Protein AF-A0A520Q549-F1 (afdb_monomer_lite)

Sequence (183 aa):
MLKFETSLNFDDRKSQHDPHLMFKHRFYRKDLGIISTERMAVYGGVDFDDNLDPFLGLVYTKIDGRWGTNLGISWETGEVANDGPPILAGHAGADLWKLQSSVLYRLFPEDYSTTSNHAWYATVETSLPYEENGDWEWTLGPGILYEGRRHAFEANLRIPVQQDINHRAETEWALAIGWRTLF

Radius of gyration: 17.47 Å; chains: 1; bounding box: 43×27×49 Å

pLDDT: mean 82.97, std 18.38, range [20.8, 97.62]

Structure (mmCIF, N/CA/C/O backbone):
data_AF-A0A520Q549-F1
#
_entry.id   AF-A0A520Q549-F1
#
loop_
_atom_site.group_PDB
_atom_s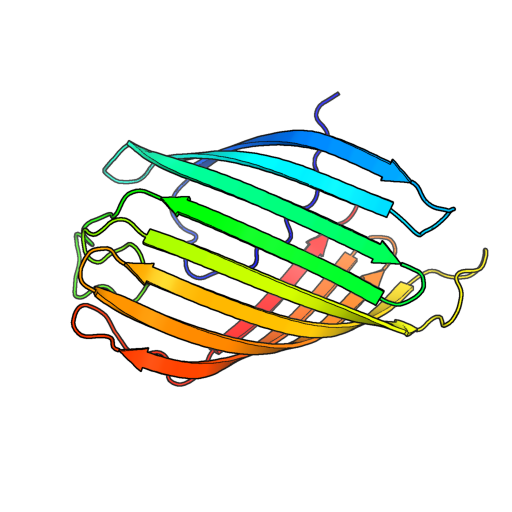ite.id
_atom_site.type_symbol
_atom_site.label_atom_id
_atom_site.label_alt_id
_atom_site.label_comp_id
_atom_site.label_asym_id
_atom_site.label_entity_id
_atom_site.label_seq_id
_atom_site.pdbx_PDB_ins_code
_atom_site.Cartn_x
_atom_site.Cartn_y
_atom_site.Cartn_z
_atom_site.occupancy
_atom_site.B_iso_or_equiv
_atom_site.auth_seq_id
_atom_site.auth_comp_id
_atom_site.auth_asym_id
_atom_site.auth_atom_id
_atom_site.pdbx_PDB_model_num
ATOM 1 N N . MET A 1 1 ? 12.733 0.953 21.754 1.00 22.70 1 MET A N 1
ATOM 2 C CA . MET A 1 1 ? 11.568 0.060 21.581 1.00 22.70 1 MET A CA 1
ATOM 3 C C . MET A 1 1 ? 11.308 -0.041 20.088 1.00 22.70 1 MET A C 1
ATOM 5 O O . MET A 1 1 ? 10.756 0.894 19.520 1.00 22.70 1 MET A O 1
ATOM 9 N N . LEU A 1 2 ? 11.822 -1.096 19.444 1.00 20.80 2 LEU A N 1
ATOM 10 C CA . LEU A 1 2 ? 11.541 -1.384 18.037 1.00 20.80 2 LEU A CA 1
ATOM 11 C C . LEU A 1 2 ? 10.038 -1.641 17.935 1.00 20.80 2 LEU A C 1
ATOM 13 O O . LEU A 1 2 ? 9.529 -2.604 18.506 1.00 20.80 2 LEU A O 1
ATOM 17 N N . LYS A 1 3 ? 9.316 -0.724 17.301 1.00 21.09 3 LYS A N 1
ATOM 18 C CA . LYS A 1 3 ? 7.901 -0.910 17.024 1.00 21.09 3 LYS A CA 1
ATOM 19 C C . LYS A 1 3 ? 7.835 -1.638 15.692 1.00 21.09 3 LYS A C 1
ATOM 21 O O . LYS A 1 3 ? 8.067 -1.029 14.655 1.00 21.09 3 LYS A O 1
ATOM 26 N N . PHE A 1 4 ? 7.572 -2.938 15.738 1.00 24.05 4 PHE A N 1
ATOM 27 C CA . PHE A 1 4 ? 7.095 -3.649 14.564 1.00 24.05 4 PHE A CA 1
ATOM 28 C C . PHE A 1 4 ? 5.712 -3.086 14.260 1.00 24.05 4 PHE A C 1
ATOM 30 O O . PHE A 1 4 ? 4.741 -3.342 14.967 1.00 24.05 4 PHE A O 1
ATOM 37 N N . GLU A 1 5 ? 5.663 -2.192 13.288 1.00 24.75 5 GLU A N 1
ATOM 38 C CA . GLU A 1 5 ? 4.417 -1.695 12.746 1.00 24.75 5 GLU A CA 1
ATOM 39 C C . GLU A 1 5 ? 4.127 -2.524 11.513 1.00 24.75 5 GLU A C 1
ATOM 41 O O . GLU A 1 5 ? 4.910 -2.504 10.568 1.00 24.75 5 GLU A O 1
ATOM 46 N N . THR A 1 6 ? 3.028 -3.271 11.561 1.00 27.56 6 THR A N 1
ATOM 47 C CA . THR A 1 6 ? 2.468 -4.009 10.433 1.00 27.56 6 THR A CA 1
ATOM 48 C C . THR A 1 6 ? 2.445 -3.094 9.210 1.00 27.56 6 THR A C 1
ATOM 50 O O . THR A 1 6 ? 1.673 -2.132 9.145 1.00 27.56 6 THR A O 1
ATOM 53 N N . SER A 1 7 ? 3.341 -3.353 8.259 1.00 27.88 7 SER A N 1
ATOM 54 C CA . SER A 1 7 ? 3.220 -2.827 6.911 1.00 27.88 7 SER A CA 1
ATOM 55 C C . SER A 1 7 ? 1.994 -3.495 6.300 1.00 27.88 7 SER A C 1
ATOM 57 O O . SER A 1 7 ? 1.876 -4.719 6.250 1.00 27.88 7 SER A O 1
ATOM 59 N N . LEU A 1 8 ? 1.028 -2.685 5.881 1.00 33.00 8 LEU A N 1
ATOM 60 C CA . LEU A 1 8 ? 0.153 -3.119 4.810 1.00 33.00 8 LEU A CA 1
ATOM 61 C C . LEU A 1 8 ? 1.032 -3.061 3.551 1.00 33.00 8 LEU A C 1
ATOM 63 O O . LEU A 1 8 ? 1.329 -1.972 3.061 1.00 33.00 8 LEU A O 1
ATOM 67 N N . ASN A 1 9 ? 1.563 -4.213 3.137 1.00 34.09 9 ASN A N 1
ATOM 68 C CA . ASN A 1 9 ? 2.237 -4.370 1.850 1.00 34.09 9 ASN A CA 1
ATOM 69 C C . ASN A 1 9 ? 1.157 -4.293 0.771 1.00 34.09 9 ASN A C 1
ATOM 71 O O . ASN A 1 9 ? 0.375 -5.223 0.623 1.00 34.09 9 ASN A O 1
ATOM 75 N N . PHE A 1 10 ? 1.089 -3.173 0.053 1.00 38.31 10 PHE A N 1
ATOM 76 C CA . PHE A 1 10 ? 0.113 -2.968 -1.025 1.00 38.31 10 PHE A CA 1
ATOM 77 C C . PHE A 1 10 ? 0.693 -3.248 -2.422 1.00 38.31 10 PHE A C 1
ATOM 79 O O . PHE A 1 10 ? 0.068 -2.948 -3.442 1.00 38.31 10 PHE A O 1
ATOM 86 N N . ASP A 1 11 ? 1.871 -3.869 -2.495 1.00 39.72 11 ASP A N 1
ATOM 87 C CA . ASP A 1 11 ? 2.384 -4.448 -3.733 1.00 39.72 11 ASP A CA 1
ATOM 88 C C . ASP A 1 11 ? 3.168 -5.725 -3.428 1.00 39.72 11 ASP A C 1
ATOM 90 O O . ASP A 1 11 ? 4.297 -5.678 -2.955 1.00 39.72 11 ASP A O 1
ATOM 94 N N . ASP A 1 12 ? 2.547 -6.870 -3.701 1.00 40.44 12 ASP A N 1
ATOM 95 C CA . ASP A 1 12 ? 3.171 -8.201 -3.623 1.00 40.44 12 ASP A CA 1
ATOM 96 C C . ASP A 1 12 ? 3.846 -8.578 -4.959 1.00 40.44 12 ASP A C 1
ATOM 98 O O . ASP A 1 12 ? 4.011 -9.744 -5.302 1.00 40.44 12 ASP A O 1
ATOM 102 N N . ARG A 1 13 ? 4.168 -7.554 -5.762 1.00 41.59 13 ARG A N 1
ATOM 103 C CA . ARG A 1 13 ? 4.741 -7.663 -7.107 1.00 41.59 13 ARG A CA 1
ATOM 104 C C . ARG A 1 13 ? 6.225 -7.326 -7.168 1.00 41.59 13 ARG A C 1
ATOM 106 O O . ARG A 1 13 ? 6.774 -7.410 -8.252 1.00 41.59 13 ARG A O 1
ATOM 113 N N . LYS A 1 14 ? 6.887 -6.975 -6.062 1.00 44.97 14 LYS A N 1
ATOM 114 C CA . LYS A 1 14 ? 8.340 -7.167 -6.032 1.00 44.97 14 LYS A CA 1
ATOM 115 C C . LYS A 1 14 ? 8.596 -8.658 -5.915 1.00 44.97 14 LYS A C 1
ATOM 117 O O . LYS A 1 14 ? 7.855 -9.351 -5.216 1.00 44.97 14 LYS A O 1
ATOM 122 N N . SER A 1 15 ? 9.624 -9.128 -6.611 1.00 37.94 15 SER A N 1
ATOM 123 C CA . SER A 1 15 ? 10.308 -10.374 -6.293 1.00 37.94 15 SER A CA 1
ATOM 124 C C . SER A 1 15 ? 10.314 -10.554 -4.768 1.00 37.94 15 SER A C 1
ATOM 126 O O . SER A 1 15 ? 11.006 -9.845 -4.046 1.00 37.94 15 SER A O 1
ATOM 128 N N . GLN A 1 16 ? 9.497 -11.472 -4.237 1.00 47.19 16 GLN A N 1
ATOM 129 C CA . GLN A 1 16 ? 9.534 -11.843 -2.815 1.00 47.19 16 GLN A CA 1
ATOM 130 C C . GLN A 1 16 ? 10.868 -12.529 -2.446 1.00 47.19 16 GLN A C 1
ATOM 132 O O . GLN A 1 16 ? 10.986 -13.097 -1.359 1.00 47.19 16 GLN A O 1
ATOM 137 N N . HIS A 1 17 ? 11.855 -12.529 -3.345 1.00 49.03 17 HIS A N 1
ATOM 138 C CA . HIS A 1 17 ? 13.110 -13.233 -3.179 1.00 49.03 17 HIS A CA 1
ATOM 139 C C . HIS A 1 17 ? 14.222 -12.363 -2.594 1.00 49.03 17 HIS A C 1
ATOM 141 O O . HIS A 1 17 ? 15.086 -12.929 -1.919 1.00 49.03 17 HIS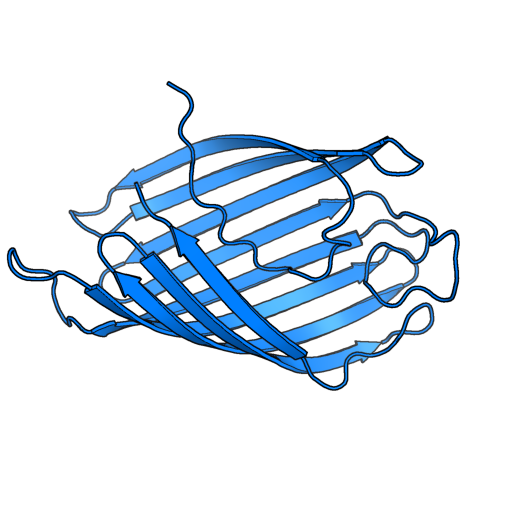 A O 1
ATOM 147 N N . ASP A 1 18 ? 14.155 -11.035 -2.723 1.00 66.12 18 ASP A N 1
ATOM 148 C CA . ASP A 1 18 ? 15.321 -10.206 -2.416 1.00 66.12 18 ASP A CA 1
ATOM 149 C C . ASP A 1 18 ? 15.219 -9.581 -1.017 1.00 66.12 18 ASP A C 1
ATOM 151 O O . ASP A 1 18 ? 14.224 -8.928 -0.663 1.00 66.12 18 ASP A O 1
ATOM 155 N N . PRO A 1 19 ? 16.207 -9.841 -0.138 1.00 74.06 19 PRO A N 1
ATOM 156 C CA . PRO A 1 19 ? 16.220 -9.253 1.185 1.00 74.06 19 PRO A CA 1
ATOM 157 C C . PRO A 1 19 ? 16.324 -7.734 1.068 1.00 74.06 19 PRO A C 1
ATOM 159 O O . PRO A 1 19 ? 17.041 -7.205 0.232 1.00 74.06 19 PRO A O 1
ATOM 162 N N . HIS A 1 20 ? 15.663 -7.016 1.969 1.00 77.88 20 HIS A N 1
ATOM 163 C CA . HIS A 1 20 ? 15.747 -5.562 2.015 1.00 77.88 20 HIS A CA 1
ATOM 164 C C . HIS A 1 20 ? 15.849 -5.053 3.445 1.00 77.88 20 HIS A C 1
ATOM 166 O O . HIS A 1 20 ? 15.419 -5.703 4.407 1.00 77.88 20 HIS A O 1
ATOM 172 N N . LEU A 1 21 ? 16.410 -3.857 3.594 1.00 83.31 21 LEU A N 1
ATOM 173 C CA . LEU A 1 21 ? 16.459 -3.137 4.859 1.00 83.31 21 LEU A CA 1
ATOM 174 C C . LEU A 1 21 ? 15.647 -1.854 4.742 1.00 83.31 21 LEU A C 1
ATOM 176 O O . LEU A 1 21 ? 16.018 -0.946 4.007 1.00 83.31 21 LEU A O 1
ATOM 180 N N . MET A 1 22 ? 14.585 -1.749 5.540 1.00 86.62 22 MET A N 1
ATOM 181 C CA . MET A 1 22 ? 13.713 -0.577 5.573 1.00 86.62 22 MET A CA 1
ATOM 182 C C . MET A 1 22 ? 13.749 0.120 6.934 1.00 86.62 22 MET A C 1
ATOM 184 O O . MET A 1 22 ? 13.652 -0.505 7.993 1.00 86.62 22 MET A O 1
ATOM 188 N N . PHE A 1 23 ? 13.779 1.448 6.898 1.00 90.38 23 PHE A N 1
ATOM 189 C CA . PHE A 1 23 ? 13.474 2.318 8.020 1.00 90.38 23 PHE A CA 1
ATOM 190 C C . PHE A 1 23 ? 12.162 3.068 7.778 1.00 90.38 23 PHE A C 1
ATOM 192 O O . PHE A 1 23 ? 11.893 3.549 6.682 1.00 90.38 23 PHE A O 1
ATOM 199 N N . LYS A 1 24 ? 11.351 3.218 8.830 1.00 93.12 24 LYS A N 1
ATOM 200 C CA . LYS A 1 24 ? 10.104 3.988 8.800 1.00 93.12 24 LYS A CA 1
ATOM 201 C C . LYS A 1 24 ? 10.048 4.947 9.977 1.00 93.12 24 LYS A C 1
ATOM 203 O O . LYS A 1 24 ? 10.146 4.535 11.133 1.00 93.12 24 LYS A O 1
ATOM 208 N N . HIS A 1 25 ? 9.819 6.224 9.688 1.00 93.00 25 HIS A N 1
ATOM 209 C CA . HIS A 1 25 ? 9.671 7.270 10.689 1.00 93.00 25 HIS A CA 1
ATOM 210 C C . HIS A 1 25 ? 8.322 7.972 10.565 1.00 93.00 25 HIS A C 1
ATOM 212 O O . HIS A 1 25 ? 8.050 8.701 9.610 1.00 93.00 25 HIS A O 1
ATOM 218 N N . ARG A 1 26 ? 7.478 7.789 11.584 1.00 95.44 26 ARG A N 1
ATOM 219 C CA . ARG A 1 26 ? 6.244 8.559 11.740 1.00 95.44 26 ARG A CA 1
ATOM 220 C C . ARG A 1 26 ? 6.557 9.911 12.371 1.00 95.44 26 ARG A C 1
ATOM 222 O O . ARG A 1 26 ? 6.722 9.990 13.586 1.00 95.44 26 ARG A O 1
ATOM 229 N N . PHE A 1 27 ? 6.567 10.952 11.549 1.00 93.88 27 PHE A N 1
ATOM 230 C CA . PHE A 1 27 ? 6.795 12.328 11.991 1.00 93.88 27 PHE A CA 1
ATOM 231 C C . PHE A 1 27 ? 5.496 13.056 12.374 1.00 93.88 27 PHE A C 1
ATOM 233 O O . PHE A 1 27 ? 5.547 14.045 13.100 1.00 93.88 27 PHE A O 1
ATOM 240 N N . TYR A 1 28 ? 4.328 12.566 11.934 1.00 95.19 28 TYR A N 1
ATOM 241 C CA . TYR A 1 28 ? 3.029 13.138 12.293 1.00 95.19 28 TYR A CA 1
ATOM 242 C C . TYR A 1 28 ? 2.071 12.081 12.843 1.00 95.19 28 TYR A C 1
ATOM 244 O O . TYR A 1 28 ? 1.881 11.014 12.248 1.00 95.19 28 TYR A O 1
ATOM 252 N N . ARG A 1 29 ? 1.426 12.405 13.967 1.00 95.31 29 ARG A N 1
ATOM 253 C CA . ARG A 1 29 ? 0.287 11.668 14.513 1.00 95.31 29 ARG A CA 1
ATOM 254 C C . ARG A 1 29 ? -0.646 12.617 15.255 1.00 95.31 29 ARG A C 1
ATOM 256 O O . ARG A 1 29 ? -0.204 13.319 16.161 1.00 95.31 29 ARG A O 1
ATOM 263 N N . LYS A 1 30 ? -1.933 12.553 14.936 1.00 95.31 30 LYS A N 1
ATOM 264 C CA . LYS A 1 30 ? -3.003 13.221 15.672 1.00 95.31 30 LYS A CA 1
ATOM 265 C C . LYS A 1 30 ? -4.111 12.221 15.966 1.00 95.31 30 LYS A C 1
ATOM 267 O O . LYS A 1 30 ? -4.741 11.701 15.052 1.00 95.31 30 LYS A O 1
ATOM 272 N N . ASP A 1 31 ? -4.341 11.945 17.242 1.00 93.44 31 ASP A N 1
ATOM 273 C CA . ASP A 1 31 ? -5.454 11.100 17.666 1.00 93.44 31 ASP A CA 1
ATOM 274 C C . ASP A 1 31 ? -6.688 11.994 17.869 1.00 93.44 31 ASP A C 1
ATOM 276 O O . ASP A 1 31 ? -6.658 12.951 18.641 1.00 93.44 31 ASP A O 1
ATOM 280 N N . LEU A 1 32 ? -7.746 11.726 17.102 1.00 86.00 32 LEU A N 1
ATOM 281 C CA . LEU A 1 32 ? -8.994 12.505 17.064 1.00 86.00 32 LEU A CA 1
ATOM 282 C C . LEU A 1 32 ? -10.094 11.877 17.932 1.00 86.00 32 LEU A C 1
ATOM 284 O O . LEU A 1 32 ? -11.160 12.458 18.114 1.00 86.00 32 LEU A O 1
ATOM 288 N N . GLY A 1 33 ? -9.838 10.683 18.461 1.00 81.06 33 GLY A N 1
ATOM 289 C CA . GLY A 1 33 ? -10.731 9.942 19.334 1.00 81.06 33 GLY A CA 1
ATOM 290 C C . GLY A 1 33 ? -10.104 8.612 19.735 1.00 81.06 33 GLY A C 1
ATOM 291 O O . GLY A 1 33 ? -8.916 8.380 19.527 1.00 81.06 33 GLY A O 1
ATOM 292 N N . ILE A 1 34 ? -10.920 7.720 20.294 1.00 74.88 34 ILE A N 1
ATOM 293 C CA . ILE A 1 34 ? -10.467 6.391 20.738 1.00 74.88 34 ILE A CA 1
ATOM 294 C C . ILE A 1 34 ? -10.028 5.525 19.544 1.00 74.88 34 ILE A C 1
ATOM 296 O O . ILE A 1 34 ? -9.082 4.752 19.656 1.00 74.88 34 ILE A O 1
ATOM 300 N N . ILE A 1 35 ? -10.703 5.672 18.400 1.00 77.25 35 ILE A N 1
ATOM 30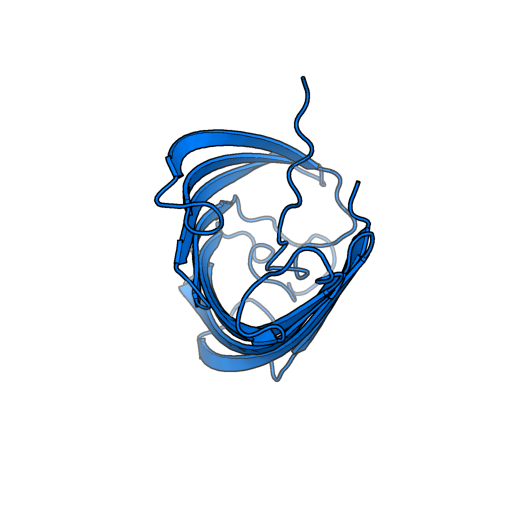1 C CA . ILE A 1 35 ? -10.443 4.905 17.168 1.00 77.25 35 ILE A CA 1
ATOM 302 C C . ILE A 1 35 ? -9.925 5.815 16.045 1.00 77.25 35 ILE A C 1
ATOM 304 O O . ILE A 1 35 ? -9.144 5.378 15.202 1.00 77.25 35 ILE A O 1
ATOM 308 N N . SER A 1 36 ? -10.330 7.089 16.038 1.00 89.06 36 SER A N 1
ATOM 309 C CA . SER A 1 36 ? -9.962 8.028 14.981 1.00 89.06 36 SER A CA 1
ATOM 310 C C . SER A 1 36 ? -8.533 8.544 15.155 1.00 89.06 36 SER A C 1
ATOM 312 O O . SER A 1 36 ? -8.154 9.047 16.215 1.00 89.06 36 SER A O 1
ATOM 314 N N . THR A 1 37 ? -7.732 8.454 14.099 1.00 93.50 37 THR A N 1
ATOM 315 C CA . THR A 1 37 ? -6.309 8.817 14.104 1.00 93.50 37 THR A CA 1
ATOM 316 C C . THR A 1 37 ? -5.898 9.278 12.714 1.00 93.50 37 THR A C 1
ATOM 318 O O . THR A 1 37 ? -6.386 8.770 11.707 1.00 93.50 37 THR A O 1
ATOM 321 N N . GLU A 1 38 ? -4.979 10.224 12.655 1.00 96.06 38 GLU A N 1
ATOM 322 C CA . GLU A 1 38 ? -4.376 10.726 11.428 1.00 96.06 38 GLU A CA 1
ATOM 323 C C . GLU A 1 38 ? -2.860 10.650 11.568 1.00 96.06 38 GLU A C 1
ATOM 325 O O . GLU A 1 38 ? -2.309 10.969 12.626 1.00 96.06 38 GLU A O 1
ATOM 330 N N . ARG A 1 39 ? -2.172 10.147 10.545 1.00 95.44 39 ARG A N 1
ATOM 331 C CA . ARG A 1 39 ? -0.752 9.793 10.617 1.00 95.44 39 ARG A CA 1
ATOM 332 C C . ARG A 1 39 ? -0.062 10.109 9.302 1.00 95.44 39 ARG A C 1
ATOM 334 O O . ARG A 1 39 ? -0.622 9.856 8.242 1.00 95.44 39 ARG A O 1
ATOM 341 N N . MET A 1 40 ? 1.181 10.574 9.388 1.00 96.75 40 MET A N 1
ATOM 342 C CA . MET A 1 40 ? 2.097 10.615 8.248 1.00 96.75 40 MET A CA 1
ATOM 343 C C . MET A 1 40 ? 3.432 10.005 8.637 1.00 96.75 40 MET A C 1
ATOM 345 O O . MET A 1 40 ? 3.939 10.238 9.742 1.00 96.75 40 MET A O 1
ATOM 349 N N . ALA A 1 41 ? 4.000 9.221 7.733 1.00 95.31 41 ALA A N 1
ATOM 350 C CA . ALA A 1 41 ? 5.310 8.629 7.912 1.00 95.31 41 ALA A CA 1
ATOM 351 C C . ALA A 1 41 ? 6.094 8.672 6.609 1.00 95.31 41 ALA A C 1
ATOM 353 O O . ALA A 1 41 ? 5.534 8.440 5.543 1.00 95.31 41 ALA A O 1
ATOM 354 N N . VAL A 1 42 ? 7.391 8.918 6.725 1.00 93.88 42 VAL A N 1
ATOM 355 C CA . VAL A 1 42 ? 8.339 8.594 5.663 1.00 93.88 42 VAL A CA 1
ATOM 356 C C . VAL A 1 42 ? 8.871 7.191 5.904 1.00 93.88 42 VAL A C 1
ATOM 358 O O . VAL A 1 42 ? 8.995 6.752 7.053 1.00 93.88 42 VAL A O 1
ATOM 361 N N . TYR A 1 43 ? 9.175 6.484 4.833 1.00 91.25 43 TYR A N 1
ATOM 362 C CA . TYR A 1 43 ? 9.893 5.224 4.877 1.00 91.25 43 TYR A CA 1
ATOM 363 C C . TYR A 1 43 ? 10.899 5.188 3.741 1.00 91.25 43 TYR A C 1
ATOM 365 O O . TYR A 1 43 ? 10.735 5.880 2.747 1.00 91.25 43 TYR A O 1
ATOM 373 N N . GLY A 1 44 ? 11.950 4.412 3.900 1.00 88.69 44 GLY A N 1
ATOM 374 C CA . GLY A 1 44 ? 12.957 4.248 2.872 1.00 88.69 44 GLY A CA 1
ATOM 375 C C . GLY A 1 44 ? 13.948 3.188 3.286 1.00 88.69 44 GLY A C 1
ATOM 376 O O . GLY A 1 44 ? 13.973 2.763 4.446 1.00 88.69 44 GLY A O 1
ATOM 377 N N . GLY A 1 45 ? 14.738 2.744 2.334 1.00 88.25 45 GLY A N 1
ATOM 378 C CA . GLY A 1 45 ? 15.567 1.581 2.525 1.00 88.25 45 GLY A CA 1
ATOM 379 C C . GLY A 1 45 ? 16.405 1.282 1.310 1.00 88.25 45 GLY A C 1
ATOM 380 O O . GLY A 1 45 ? 16.551 2.121 0.424 1.00 88.25 45 GLY A O 1
ATOM 381 N N . VAL A 1 46 ? 16.961 0.084 1.332 1.00 86.25 46 VAL A N 1
ATOM 382 C CA . VAL A 1 46 ? 17.685 -0.506 0.217 1.00 86.25 46 VAL A CA 1
ATOM 383 C C . VAL A 1 46 ? 17.195 -1.931 0.038 1.00 86.25 46 VAL A C 1
ATOM 385 O O . VAL A 1 46 ? 17.033 -2.654 1.030 1.00 86.25 46 VAL A O 1
ATOM 388 N N . ASP A 1 47 ? 16.954 -2.301 -1.206 1.00 81.69 47 ASP A N 1
ATOM 389 C CA . ASP A 1 47 ? 16.789 -3.681 -1.629 1.00 81.69 47 ASP A CA 1
ATOM 390 C C . ASP A 1 47 ? 18.184 -4.247 -1.954 1.00 81.69 47 ASP A C 1
ATOM 392 O O . ASP A 1 47 ? 19.067 -3.529 -2.435 1.00 81.69 47 ASP A O 1
ATOM 396 N N . PHE A 1 48 ? 18.429 -5.497 -1.555 1.00 76.81 48 PHE A N 1
ATOM 397 C CA . PHE A 1 48 ? 19.690 -6.201 -1.777 1.00 76.81 48 PHE A CA 1
ATOM 398 C C . PHE A 1 48 ? 19.452 -7.321 -2.792 1.00 76.81 48 PHE A C 1
ATOM 400 O O . PHE A 1 48 ? 19.172 -8.455 -2.399 1.00 76.81 48 PHE A O 1
ATOM 407 N N . ASP A 1 49 ? 19.579 -6.986 -4.070 1.00 71.81 49 ASP A N 1
ATOM 408 C CA . ASP A 1 49 ? 19.631 -7.952 -5.170 1.00 71.81 49 ASP A CA 1
ATOM 409 C C . ASP A 1 49 ? 21.073 -7.990 -5.735 1.00 71.81 49 ASP A C 1
ATOM 411 O O . ASP A 1 49 ? 22.049 -7.893 -4.978 1.00 71.81 49 ASP A O 1
ATOM 415 N N . ASP A 1 50 ? 21.238 -8.090 -7.055 1.00 68.12 50 ASP A N 1
ATOM 416 C CA . ASP A 1 50 ? 22.509 -7.944 -7.767 1.00 68.12 50 ASP A CA 1
ATOM 417 C C . ASP A 1 50 ? 23.110 -6.527 -7.636 1.00 68.12 50 ASP A C 1
ATOM 419 O O . ASP A 1 50 ? 24.315 -6.337 -7.837 1.00 68.12 50 ASP A O 1
ATOM 423 N N . ASN A 1 51 ? 22.291 -5.542 -7.249 1.00 69.25 51 ASN A N 1
ATOM 424 C CA . ASN A 1 51 ? 22.669 -4.166 -6.942 1.00 69.25 51 ASN A CA 1
ATOM 425 C C . ASN A 1 51 ? 22.147 -3.727 -5.558 1.00 69.25 51 ASN A C 1
ATOM 427 O O . ASN A 1 51 ? 21.457 -4.456 -4.846 1.00 69.25 51 ASN A O 1
ATOM 431 N N . LEU A 1 52 ? 22.572 -2.533 -5.132 1.00 80.56 52 LEU A N 1
ATOM 432 C CA . LEU A 1 52 ? 22.058 -1.877 -3.931 1.00 80.56 52 LEU A CA 1
ATOM 433 C C . LEU A 1 52 ? 21.063 -0.803 -4.362 1.00 80.56 52 LEU A C 1
ATOM 435 O O . LEU A 1 52 ? 21.477 0.299 -4.735 1.00 80.56 52 LEU A O 1
ATOM 439 N N . ASP A 1 53 ? 19.780 -1.136 -4.280 1.00 83.75 53 ASP A N 1
ATOM 440 C CA . ASP A 1 53 ? 18.700 -0.367 -4.892 1.00 83.75 53 ASP A CA 1
ATOM 441 C C . ASP A 1 53 ? 17.922 0.429 -3.839 1.00 83.75 53 ASP A C 1
ATOM 443 O O . ASP A 1 53 ? 17.148 -0.131 -3.055 1.00 83.75 53 ASP A O 1
ATOM 447 N N . PRO A 1 54 ? 18.174 1.746 -3.709 1.00 89.31 54 PRO A N 1
ATOM 448 C CA . PRO A 1 54 ? 17.491 2.553 -2.721 1.00 89.31 54 PRO A CA 1
ATOM 449 C C . PRO A 1 54 ? 16.038 2.817 -3.109 1.00 89.31 54 PRO A C 1
ATOM 451 O O . PRO A 1 54 ? 15.696 3.078 -4.261 1.00 89.31 54 PRO A O 1
ATOM 454 N N . PHE A 1 55 ? 15.193 2.901 -2.089 1.00 89.31 55 PHE A N 1
ATOM 455 C CA . PHE A 1 55 ? 13.818 3.356 -2.236 1.00 89.31 55 PHE A CA 1
ATOM 456 C C . PHE A 1 55 ? 13.433 4.337 -1.130 1.00 89.31 55 PHE A C 1
ATOM 458 O O . PHE A 1 55 ? 13.976 4.333 -0.017 1.00 89.31 55 PHE A O 1
ATOM 465 N N . LEU A 1 56 ? 12.455 5.186 -1.429 1.00 93.44 56 LEU A N 1
ATOM 466 C CA . LEU A 1 56 ? 11.917 6.189 -0.515 1.00 93.44 56 LEU A CA 1
ATOM 467 C C . LEU A 1 56 ? 10.420 6.359 -0.754 1.00 93.44 56 LEU A C 1
ATOM 469 O O . LEU A 1 56 ? 9.954 6.394 -1.887 1.00 93.44 56 LEU A O 1
ATOM 473 N N . GLY A 1 57 ? 9.655 6.553 0.312 1.00 94.88 57 GLY A N 1
ATOM 474 C CA . GLY A 1 57 ? 8.238 6.839 0.214 1.00 94.88 57 GLY A CA 1
ATOM 475 C C . GLY A 1 57 ? 7.679 7.649 1.372 1.00 94.88 57 GLY A C 1
ATOM 476 O O . GLY A 1 57 ? 8.262 7.787 2.451 1.00 94.88 57 GLY A O 1
ATOM 477 N N . LEU A 1 58 ? 6.496 8.191 1.121 1.00 95.00 58 LEU A N 1
ATOM 478 C CA . LEU A 1 58 ? 5.676 8.931 2.062 1.00 95.00 58 LEU A CA 1
ATOM 479 C C . LEU A 1 58 ? 4.304 8.271 2.110 1.00 95.00 58 LEU A C 1
ATOM 481 O O . LEU A 1 58 ? 3.709 7.977 1.077 1.00 95.00 58 LEU A O 1
ATOM 485 N N . VAL A 1 59 ? 3.786 8.072 3.317 1.00 95.31 59 VAL A N 1
ATOM 486 C CA . VAL A 1 59 ? 2.445 7.538 3.537 1.00 95.31 59 VAL A CA 1
ATOM 487 C C . VAL A 1 59 ? 1.651 8.443 4.464 1.00 95.31 59 VAL A C 1
ATOM 489 O O . VAL A 1 59 ? 2.149 8.900 5.496 1.00 95.31 59 VAL A O 1
ATOM 492 N N . TYR A 1 60 ? 0.399 8.668 4.094 1.00 96.12 60 TYR A N 1
ATOM 493 C CA . TYR A 1 60 ? -0.649 9.274 4.894 1.00 96.12 60 TYR A CA 1
ATOM 494 C C . TYR A 1 60 ? -1.702 8.216 5.220 1.00 96.12 60 TYR A C 1
ATOM 496 O O . TYR A 1 60 ? -2.131 7.468 4.343 1.00 96.12 60 TYR A O 1
ATOM 504 N N . THR A 1 61 ? -2.148 8.181 6.472 1.00 95.81 61 THR A N 1
ATOM 505 C CA . THR A 1 61 ? -3.235 7.311 6.926 1.00 95.81 61 THR A CA 1
ATOM 506 C C . THR A 1 61 ? -4.207 8.118 7.766 1.00 95.81 61 THR A C 1
ATOM 508 O O . THR A 1 61 ? -3.794 8.797 8.710 1.00 95.81 61 THR A O 1
ATOM 511 N N . LYS A 1 62 ? -5.501 7.971 7.498 1.00 95.12 62 LYS A N 1
ATOM 512 C CA . LYS A 1 62 ? -6.577 8.501 8.333 1.00 95.12 62 LYS A CA 1
ATOM 513 C C . LYS A 1 62 ? -7.588 7.412 8.639 1.00 95.12 62 LYS A C 1
ATOM 515 O O . LYS A 1 62 ? -8.036 6.708 7.745 1.00 95.12 62 LYS A O 1
ATOM 520 N N . ILE A 1 63 ? -7.964 7.300 9.903 1.00 93.00 63 ILE A N 1
ATOM 521 C CA . ILE A 1 63 ? -9.102 6.505 10.355 1.00 93.00 63 ILE A CA 1
ATOM 522 C C . ILE A 1 63 ? -10.078 7.480 10.991 1.00 93.00 63 ILE A C 1
ATOM 524 O O . ILE A 1 63 ? -9.690 8.263 11.862 1.00 93.00 63 ILE A O 1
ATOM 528 N N . ASP A 1 64 ? -11.326 7.442 10.547 1.00 91.75 64 ASP A N 1
ATOM 529 C CA . ASP A 1 64 ? -12.393 8.280 11.071 1.00 91.75 64 ASP A CA 1
ATOM 530 C C . ASP A 1 64 ? -13.714 7.505 11.128 1.00 91.75 64 ASP A C 1
ATOM 532 O O . ASP A 1 64 ? -14.328 7.171 10.109 1.00 91.75 64 ASP A O 1
ATOM 536 N N . GLY A 1 65 ? -14.129 7.150 12.345 1.00 89.81 65 GLY A N 1
ATOM 537 C CA . GLY A 1 65 ? -15.308 6.320 12.576 1.00 89.81 65 GLY A CA 1
ATOM 538 C C . GLY A 1 65 ? -15.182 4.935 11.931 1.00 89.81 65 GLY A C 1
ATOM 539 O O . GLY A 1 65 ? -14.449 4.070 12.422 1.00 89.81 65 GLY A O 1
ATOM 540 N N . ARG A 1 66 ? -15.948 4.707 10.858 1.00 92.75 66 ARG A N 1
ATOM 541 C CA . ARG A 1 66 ? -15.952 3.456 10.073 1.00 92.75 66 ARG A CA 1
ATOM 542 C C . ARG A 1 66 ? -15.070 3.530 8.826 1.00 92.75 66 ARG A C 1
ATOM 544 O O . ARG A 1 66 ? -14.877 2.501 8.188 1.00 92.75 66 ARG A O 1
ATOM 551 N N . TRP A 1 67 ? -14.547 4.704 8.486 1.00 93.94 67 TRP A N 1
ATOM 552 C CA . TRP A 1 67 ? -13.739 4.909 7.291 1.00 93.94 67 TRP A CA 1
ATOM 553 C C . TRP A 1 67 ? -12.250 4.853 7.614 1.00 93.94 67 TRP A C 1
ATOM 555 O O . TRP A 1 67 ? -11.793 5.434 8.597 1.00 93.94 67 TRP A O 1
ATOM 565 N N . GLY A 1 68 ? -11.497 4.171 6.761 1.00 94.44 68 GLY A N 1
ATOM 566 C CA . GLY A 1 68 ? -10.044 4.219 6.702 1.00 94.44 68 GLY A CA 1
ATOM 567 C C . GLY A 1 68 ? -9.607 4.714 5.329 1.00 94.44 68 GLY A C 1
ATOM 568 O O . GLY A 1 68 ? -10.188 4.336 4.316 1.00 94.44 68 GLY A O 1
ATOM 569 N N . THR A 1 69 ? -8.586 5.553 5.287 1.00 95.25 69 THR A N 1
ATOM 570 C CA . THR A 1 69 ? -7.954 6.015 4.053 1.00 95.25 69 THR A CA 1
ATOM 571 C C . THR A 1 69 ? -6.451 5.887 4.197 1.00 95.25 69 THR A C 1
ATOM 573 O O . THR A 1 69 ? -5.894 6.323 5.207 1.00 95.25 69 THR A O 1
ATOM 576 N N . ASN A 1 70 ? -5.795 5.338 3.182 1.00 94.12 70 ASN A N 1
ATOM 577 C CA . ASN A 1 70 ? -4.351 5.417 3.021 1.00 94.12 70 ASN A CA 1
ATOM 578 C C . ASN A 1 70 ? -4.026 6.060 1.679 1.00 94.12 70 ASN A C 1
ATOM 580 O O . ASN A 1 70 ? -4.699 5.796 0.689 1.00 94.12 70 ASN A O 1
ATOM 584 N N . LEU A 1 71 ? -2.984 6.878 1.657 1.00 95.31 71 LEU A N 1
ATOM 585 C CA . LEU A 1 71 ? -2.404 7.445 0.449 1.00 95.31 71 LEU A CA 1
ATOM 586 C C . LEU A 1 71 ? -0.889 7.322 0.567 1.00 95.31 71 LEU A C 1
ATOM 588 O O . LEU A 1 71 ? -0.316 7.723 1.579 1.00 95.31 71 LEU A O 1
ATOM 592 N N . GLY A 1 72 ? -0.251 6.762 -0.445 1.00 94.75 72 GLY A N 1
ATOM 593 C CA . GLY A 1 72 ? 1.179 6.528 -0.496 1.00 94.75 72 GLY A CA 1
ATOM 594 C C . GLY A 1 72 ? 1.753 6.994 -1.821 1.00 94.75 72 GLY A C 1
ATOM 595 O O . GLY A 1 72 ? 1.150 6.780 -2.868 1.00 94.75 72 GLY A O 1
ATOM 596 N N . ILE A 1 73 ? 2.924 7.611 -1.761 1.00 95.69 73 ILE A N 1
ATOM 597 C CA . ILE A 1 73 ? 3.778 7.821 -2.925 1.00 95.69 73 ILE A CA 1
ATOM 598 C C . ILE A 1 73 ? 5.164 7.274 -2.610 1.00 95.69 73 ILE A C 1
ATOM 600 O O . ILE A 1 73 ? 5.659 7.465 -1.495 1.00 95.69 73 ILE A O 1
ATOM 604 N N . SER A 1 74 ? 5.784 6.595 -3.564 1.00 93.31 74 SER A N 1
ATOM 605 C CA . SER A 1 74 ? 7.159 6.126 -3.439 1.00 93.31 74 SER A CA 1
ATOM 606 C C . SER A 1 74 ? 7.916 6.223 -4.747 1.00 93.31 74 SER A C 1
ATOM 608 O O . SER A 1 74 ? 7.315 6.236 -5.818 1.00 93.31 74 SER A O 1
ATOM 610 N N . TRP A 1 75 ? 9.230 6.246 -4.612 1.00 93.06 75 TRP A N 1
ATOM 611 C CA . TRP A 1 75 ? 10.207 6.116 -5.673 1.00 93.06 75 TRP A CA 1
ATOM 612 C C . TRP A 1 75 ? 11.172 4.984 -5.317 1.00 93.06 75 TRP A C 1
ATOM 614 O O . TRP A 1 75 ? 11.499 4.798 -4.139 1.00 93.06 75 TRP A O 1
ATOM 624 N N . GLU A 1 76 ? 11.615 4.252 -6.326 1.00 89.00 76 GLU A N 1
ATOM 625 C CA . GLU A 1 76 ? 12.654 3.231 -6.237 1.00 89.00 76 GLU A CA 1
ATOM 626 C C . GLU A 1 76 ? 13.492 3.219 -7.510 1.00 89.00 76 GLU A C 1
ATOM 628 O O . GLU A 1 76 ? 12.991 3.567 -8.585 1.00 89.00 76 GLU A O 1
ATOM 633 N N . THR A 1 77 ? 14.761 2.838 -7.374 1.00 86.88 77 THR A N 1
ATOM 634 C CA . THR A 1 77 ? 15.642 2.665 -8.527 1.00 86.88 77 THR A CA 1
ATOM 635 C C . THR A 1 77 ? 15.177 1.509 -9.398 1.00 86.88 77 THR A C 1
ATOM 637 O O . THR A 1 77 ? 14.638 0.514 -8.910 1.00 86.88 77 THR A O 1
ATOM 640 N N . GLY A 1 78 ? 15.346 1.679 -10.706 1.00 77.62 78 GLY A N 1
ATOM 641 C CA . GLY A 1 78 ? 15.027 0.651 -11.682 1.00 77.62 78 GLY A CA 1
ATOM 642 C C . GLY A 1 78 ? 16.122 -0.397 -11.773 1.00 77.62 78 GLY A C 1
ATOM 643 O O . GLY A 1 78 ? 17.276 -0.073 -12.053 1.00 77.62 78 GLY A O 1
ATOM 644 N N . GLU A 1 79 ? 15.745 -1.658 -11.639 1.00 74.06 79 GLU A N 1
ATOM 645 C CA . GLU A 1 79 ? 16.631 -2.794 -11.867 1.00 74.06 79 GLU A CA 1
ATOM 646 C C . GLU A 1 79 ? 16.457 -3.304 -13.296 1.00 74.06 79 GLU A C 1
ATOM 648 O O . GLU A 1 79 ? 15.370 -3.235 -13.869 1.00 74.06 79 GLU A O 1
ATOM 653 N N . VAL A 1 80 ? 17.519 -3.837 -13.898 1.00 63.97 80 VAL A N 1
ATOM 654 C CA . VAL A 1 80 ? 17.409 -4.573 -15.163 1.00 63.97 80 VAL A CA 1
ATOM 655 C C . VAL A 1 80 ? 17.243 -6.044 -14.815 1.00 63.97 80 VAL A C 1
ATOM 657 O O . VAL A 1 80 ? 18.153 -6.634 -14.241 1.00 63.97 80 VAL A O 1
ATOM 660 N N . ALA A 1 81 ? 16.111 -6.650 -15.182 1.00 61.97 81 ALA A N 1
ATOM 661 C CA . ALA A 1 81 ? 15.936 -8.093 -15.039 1.00 61.97 81 ALA A CA 1
ATOM 662 C C . ALA A 1 81 ? 17.068 -8.851 -15.763 1.00 61.97 81 ALA A C 1
ATOM 664 O O . ALA A 1 81 ? 17.215 -8.742 -16.983 1.00 61.97 81 ALA A O 1
ATOM 665 N N . ASN A 1 82 ? 17.854 -9.636 -15.021 1.00 56.66 82 ASN A N 1
ATOM 666 C CA . ASN A 1 82 ? 18.999 -10.360 -15.583 1.00 56.66 82 ASN A CA 1
ATOM 667 C C . ASN A 1 82 ? 18.597 -11.612 -16.394 1.00 56.66 82 ASN A C 1
ATOM 669 O O . ASN A 1 82 ? 19.356 -12.032 -17.265 1.00 56.66 82 ASN A O 1
ATOM 673 N N . ASP A 1 83 ? 17.381 -12.148 -16.194 1.00 54.91 83 ASP A N 1
ATOM 674 C CA . ASP A 1 83 ? 16.939 -13.444 -16.745 1.00 54.91 83 ASP A CA 1
ATOM 675 C C . ASP A 1 83 ? 15.570 -13.412 -17.473 1.00 54.91 83 ASP A C 1
AT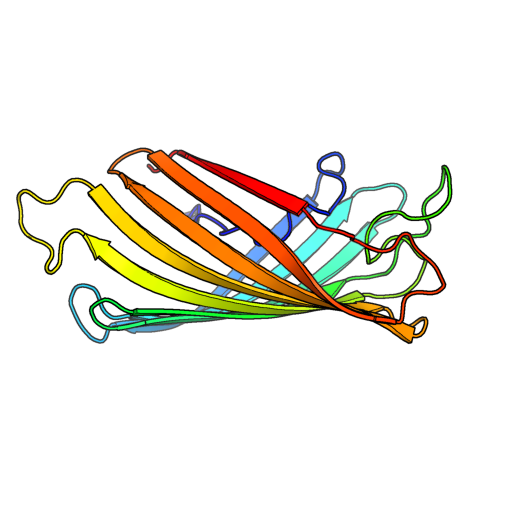OM 677 O O . ASP A 1 83 ? 14.711 -14.275 -17.277 1.00 54.91 83 ASP A O 1
ATOM 681 N N . GLY A 1 84 ? 15.350 -12.444 -18.371 1.00 52.97 84 GLY A N 1
ATOM 682 C CA . GLY A 1 84 ? 14.207 -12.453 -19.304 1.00 52.97 84 GLY A CA 1
ATOM 683 C C . GLY A 1 84 ? 13.454 -11.124 -19.411 1.00 52.97 84 GLY A C 1
ATOM 684 O O . GLY A 1 84 ? 13.861 -10.138 -18.804 1.00 52.97 84 GLY A O 1
ATOM 685 N N . PRO A 1 85 ? 12.369 -11.058 -20.212 1.00 55.44 85 PRO A N 1
ATOM 686 C CA . PRO A 1 85 ? 11.557 -9.849 -20.300 1.00 55.44 85 PRO A CA 1
ATOM 687 C C . PRO A 1 85 ? 10.948 -9.534 -18.924 1.00 55.44 85 PRO A C 1
ATOM 689 O O . PRO A 1 85 ? 10.409 -10.443 -18.285 1.00 55.44 85 PRO A O 1
ATOM 692 N N . PRO A 1 86 ? 11.007 -8.276 -18.458 1.00 60.31 86 PRO A N 1
ATOM 693 C CA . PRO A 1 86 ? 10.481 -7.917 -17.152 1.00 60.31 86 PRO A CA 1
ATOM 694 C C . PRO A 1 86 ? 8.965 -8.130 -17.123 1.00 60.31 86 PRO A C 1
ATOM 696 O O . PRO A 1 86 ? 8.233 -7.778 -18.050 1.00 60.31 86 PRO A O 1
ATOM 699 N N . ILE A 1 87 ? 8.487 -8.750 -16.049 1.00 64.94 87 ILE A N 1
ATOM 700 C CA . ILE A 1 87 ? 7.058 -9.040 -15.840 1.00 64.94 87 ILE A CA 1
ATOM 701 C C . ILE A 1 87 ? 6.443 -8.005 -14.886 1.00 64.94 87 ILE A C 1
ATOM 703 O O . ILE A 1 87 ? 5.243 -7.742 -14.919 1.00 64.94 87 ILE A O 1
ATOM 707 N N . LEU A 1 88 ? 7.275 -7.398 -14.040 1.00 69.94 88 LEU A N 1
ATOM 708 C CA . LEU A 1 88 ? 6.879 -6.535 -12.937 1.00 69.94 88 LEU A CA 1
ATOM 709 C C . LEU A 1 88 ? 7.423 -5.123 -13.180 1.00 69.94 88 LEU A C 1
ATOM 711 O O . LEU A 1 88 ? 8.494 -4.956 -13.761 1.00 69.94 88 LEU A O 1
ATOM 715 N N . ALA A 1 89 ? 6.667 -4.112 -12.753 1.00 70.44 89 ALA A N 1
ATOM 716 C CA . ALA A 1 89 ? 7.100 -2.720 -12.838 1.00 70.44 89 ALA A CA 1
ATOM 717 C C . ALA A 1 89 ? 8.346 -2.497 -11.964 1.00 70.44 89 ALA A C 1
ATOM 719 O O . ALA A 1 89 ? 8.407 -3.038 -10.859 1.00 70.44 89 ALA A O 1
ATOM 720 N N . GLY A 1 90 ? 9.309 -1.714 -12.451 1.00 68.69 90 GLY A N 1
ATOM 721 C CA . GLY A 1 90 ? 10.592 -1.460 -11.782 1.00 68.69 90 GLY A CA 1
ATOM 722 C C . GLY A 1 90 ? 11.723 -2.407 -12.195 1.00 68.69 90 GLY A C 1
ATOM 723 O O . GLY A 1 90 ? 12.869 -2.155 -11.845 1.00 68.69 90 GLY A O 1
ATOM 724 N N . HIS A 1 91 ? 11.435 -3.447 -12.989 1.00 74.81 91 HIS A N 1
ATOM 725 C CA . HIS A 1 91 ? 12.442 -4.399 -13.490 1.00 74.81 91 HIS A CA 1
ATOM 726 C C . HIS A 1 91 ? 12.852 -4.152 -14.958 1.00 74.81 91 HIS A C 1
ATOM 728 O O . HIS A 1 91 ? 13.602 -4.936 -15.549 1.00 74.81 91 HIS A O 1
ATOM 734 N N . ALA A 1 92 ? 12.353 -3.077 -15.577 1.00 71.62 92 ALA A N 1
ATOM 735 C CA . ALA A 1 92 ? 12.663 -2.697 -16.958 1.00 71.62 92 ALA A CA 1
ATOM 736 C C . ALA A 1 92 ? 13.891 -1.771 -17.093 1.00 71.62 92 ALA A C 1
ATOM 738 O O . ALA A 1 92 ? 14.079 -1.144 -18.137 1.00 71.62 92 ALA A O 1
ATOM 739 N N . GLY A 1 93 ? 14.723 -1.662 -16.052 1.00 78.69 93 GLY A N 1
ATOM 740 C CA . GLY A 1 93 ? 15.908 -0.800 -16.021 1.00 78.69 93 GLY A CA 1
ATOM 741 C C . GLY A 1 93 ? 15.600 0.691 -15.908 1.00 78.69 93 GLY A C 1
ATOM 742 O O . GLY A 1 93 ? 16.445 1.512 -16.260 1.00 78.69 93 GLY A O 1
ATOM 743 N N . ALA A 1 94 ? 14.386 1.039 -15.481 1.00 86.06 94 ALA A N 1
ATOM 744 C CA . ALA A 1 94 ? 13.926 2.410 -15.322 1.00 86.06 94 ALA A CA 1
ATOM 745 C C . ALA A 1 94 ? 13.357 2.614 -13.921 1.00 86.06 94 ALA A C 1
ATOM 747 O O . ALA A 1 94 ? 12.620 1.761 -13.423 1.00 86.06 94 ALA A O 1
ATOM 748 N N . ASP A 1 95 ? 13.700 3.744 -13.307 1.00 90.62 95 ASP A N 1
ATOM 749 C CA . ASP A 1 95 ? 13.202 4.119 -11.988 1.00 90.62 95 ASP A CA 1
ATOM 750 C C . ASP A 1 95 ? 11.675 4.104 -11.955 1.00 90.62 95 ASP A C 1
ATOM 752 O O . ASP A 1 95 ? 11.004 4.478 -12.925 1.00 90.62 95 ASP A O 1
ATOM 756 N N . LEU A 1 96 ? 11.128 3.685 -10.816 1.00 90.06 96 LEU A N 1
ATOM 757 C CA . LEU A 1 96 ? 9.699 3.500 -10.643 1.00 90.06 96 LEU A CA 1
ATOM 758 C C . LEU A 1 96 ? 9.141 4.473 -9.611 1.00 90.06 96 LEU A C 1
ATOM 760 O O . LEU A 1 96 ? 9.500 4.461 -8.434 1.00 90.06 96 LEU A O 1
ATOM 764 N N . TRP A 1 97 ? 8.147 5.243 -10.038 1.00 92.81 97 TRP A N 1
ATOM 765 C CA . TRP A 1 97 ? 7.251 5.980 -9.161 1.00 92.81 97 TRP A CA 1
ATOM 766 C C . TRP A 1 97 ? 5.969 5.186 -8.941 1.00 92.81 97 TRP A C 1
ATOM 768 O O . TRP A 1 97 ? 5.350 4.709 -9.887 1.00 92.81 97 TRP A O 1
ATOM 778 N N . LYS A 1 98 ? 5.518 5.072 -7.692 1.00 92.12 98 LYS A N 1
ATOM 779 C CA . LYS A 1 98 ? 4.242 4.430 -7.350 1.00 92.12 98 LYS A CA 1
ATOM 780 C C . LYS A 1 98 ? 3.366 5.401 -6.591 1.00 92.12 98 LYS A C 1
ATOM 782 O O . LYS A 1 98 ? 3.746 5.868 -5.520 1.00 92.12 98 LYS A O 1
ATOM 787 N N . LEU A 1 99 ? 2.169 5.652 -7.110 1.00 93.88 99 LEU A N 1
ATOM 788 C CA . LEU A 1 99 ? 1.078 6.260 -6.355 1.00 93.88 99 LEU A CA 1
ATOM 789 C C . LEU A 1 99 ? 0.085 5.167 -5.964 1.00 93.88 99 LEU A C 1
ATOM 791 O O . LEU A 1 99 ? -0.452 4.466 -6.818 1.00 93.88 99 LEU A O 1
ATOM 795 N N . GLN A 1 100 ? -0.180 5.030 -4.671 1.00 93.75 100 GLN A N 1
ATOM 796 C CA . GLN A 1 100 ? -1.076 4.014 -4.130 1.00 93.75 100 GLN A CA 1
ATOM 797 C C . GLN A 1 100 ? -2.083 4.654 -3.189 1.00 93.75 100 GLN A C 1
ATOM 799 O O . GLN A 1 100 ? -1.751 5.542 -2.407 1.00 93.75 100 GLN A O 1
ATOM 804 N N . SER A 1 101 ? -3.328 4.204 -3.238 1.00 94.62 101 SER A N 1
ATOM 805 C CA . SER A 1 101 ? -4.358 4.676 -2.320 1.00 94.62 101 SER A CA 1
ATOM 806 C C . SER A 1 101 ? -5.314 3.550 -1.973 1.00 94.62 101 SER A C 1
ATOM 808 O O . SER A 1 101 ? -5.566 2.663 -2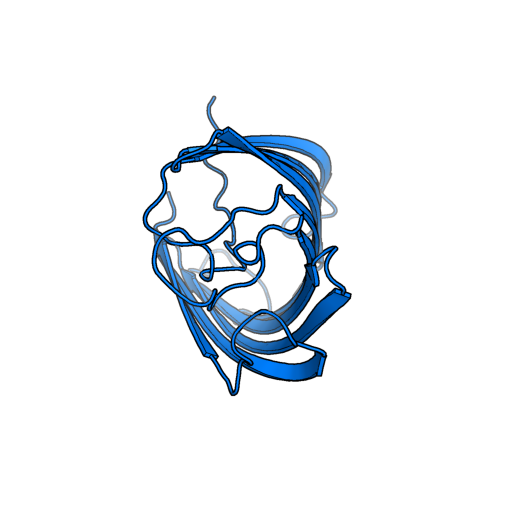.786 1.00 94.62 101 SER A O 1
ATOM 810 N N . SER A 1 102 ? -5.842 3.572 -0.755 1.00 95.00 102 SER A N 1
ATOM 811 C CA . SER A 1 102 ? -6.878 2.642 -0.329 1.00 95.00 102 SER A CA 1
ATOM 812 C C . SER A 1 102 ? -7.939 3.332 0.505 1.00 95.00 102 SER A C 1
ATOM 814 O O . SER A 1 102 ? -7.650 4.201 1.331 1.00 95.00 102 SER A O 1
ATOM 816 N N . VAL A 1 103 ? -9.185 2.922 0.293 1.00 96.00 103 VAL A N 1
ATOM 817 C CA . VAL A 1 103 ? -10.333 3.296 1.113 1.00 96.00 103 VAL A CA 1
ATOM 818 C C . VAL A 1 103 ? -10.926 2.028 1.702 1.00 96.00 103 VAL A C 1
ATOM 820 O O . VAL A 1 103 ? -11.205 1.063 0.995 1.00 96.00 103 VAL A O 1
ATOM 823 N N . LEU A 1 104 ? -11.114 2.042 3.014 1.00 95.50 104 LEU A N 1
ATOM 824 C CA . LEU A 1 104 ? -11.682 0.952 3.782 1.00 95.50 104 LEU A CA 1
ATOM 825 C C . LEU A 1 104 ? -12.958 1.440 4.454 1.00 95.50 104 LEU A C 1
ATOM 827 O O . LEU A 1 104 ? -12.987 2.526 5.034 1.00 95.50 104 LEU A O 1
ATOM 831 N N . TYR A 1 105 ? -13.994 0.614 4.430 1.00 96.31 105 TYR A N 1
ATOM 832 C CA . TYR A 1 105 ? -15.208 0.837 5.198 1.00 96.31 105 TYR A CA 1
ATOM 833 C C . TYR A 1 105 ? -15.475 -0.360 6.101 1.00 96.31 105 TYR A C 1
ATOM 835 O O . TYR A 1 105 ? -15.684 -1.475 5.623 1.00 96.31 105 TYR A O 1
ATOM 843 N N . ARG A 1 106 ? -15.483 -0.136 7.417 1.00 95.06 106 ARG A N 1
ATOM 844 C CA . ARG A 1 106 ? -15.779 -1.173 8.408 1.00 95.06 106 ARG A CA 1
ATOM 845 C C . ARG A 1 106 ? -17.234 -1.599 8.273 1.00 95.06 106 ARG A C 1
ATOM 847 O O . ARG A 1 106 ? -18.131 -0.822 8.585 1.00 95.06 106 ARG A O 1
ATOM 854 N N . LEU A 1 107 ? -17.474 -2.834 7.855 1.00 95.31 107 LEU A N 1
ATOM 855 C CA . LEU A 1 107 ? -18.789 -3.467 7.746 1.00 95.31 107 LEU A CA 1
ATOM 856 C C . LEU A 1 107 ? -19.288 -3.962 9.105 1.00 95.31 107 LEU A C 1
ATOM 858 O O . LEU A 1 107 ? -20.462 -3.802 9.426 1.00 95.31 107 LEU A O 1
ATOM 862 N N . PHE A 1 108 ? -18.386 -4.518 9.912 1.00 93.81 108 PHE A N 1
ATOM 863 C CA . PHE A 1 108 ? -18.689 -5.055 11.234 1.00 93.81 108 PHE A CA 1
ATOM 864 C C . PHE A 1 108 ? -17.476 -4.894 12.167 1.00 93.81 108 PHE A C 1
ATOM 866 O O . PHE A 1 108 ? -16.352 -4.995 11.683 1.00 93.81 108 PHE A O 1
ATOM 873 N N . PRO A 1 109 ? -17.667 -4.685 13.481 1.00 90.31 109 PRO A N 1
ATOM 874 C CA . PRO A 1 109 ? -18.905 -4.215 14.087 1.00 90.31 109 PRO A CA 1
ATOM 875 C C . PRO A 1 109 ? -19.162 -2.758 13.677 1.00 90.31 109 PRO A C 1
ATOM 877 O O . PRO A 1 109 ? -18.247 -2.047 13.248 1.00 90.31 109 PRO A O 1
ATOM 880 N N . GLU A 1 110 ? -20.408 -2.309 13.793 1.00 88.56 110 GLU A N 1
ATOM 881 C CA . GLU A 1 110 ? -20.753 -0.909 13.519 1.00 88.56 110 GLU A CA 1
ATOM 882 C C . GLU A 1 110 ? -19.969 0.013 14.462 1.00 88.56 110 GLU A C 1
ATOM 884 O O . GLU A 1 110 ? -19.185 0.856 14.012 1.00 88.56 110 GLU A O 1
ATOM 889 N N . ASP A 1 111 ? -20.052 -0.299 15.755 1.00 85.50 111 ASP A N 1
ATOM 890 C CA . ASP A 1 111 ? -19.289 0.316 16.830 1.00 85.50 111 ASP A CA 1
ATOM 891 C C . ASP A 1 111 ? -18.483 -0.731 17.594 1.00 85.50 111 ASP A C 1
ATOM 893 O O . ASP A 1 111 ? -18.925 -1.862 17.814 1.00 85.50 111 ASP A O 1
ATOM 897 N N . TYR A 1 112 ? -17.285 -0.347 18.031 1.00 84.00 112 TYR A N 1
ATOM 898 C CA . TYR A 1 112 ? -16.506 -1.204 18.912 1.00 84.00 112 TYR A CA 1
ATOM 899 C C . TYR A 1 112 ? -17.090 -1.200 20.322 1.00 84.00 112 TYR A C 1
ATOM 901 O O . TYR A 1 112 ? -17.414 -0.156 20.886 1.00 84.00 112 TYR A O 1
ATOM 909 N N . SER A 1 113 ? -17.153 -2.386 20.915 1.00 83.31 113 SER A N 1
ATOM 910 C CA . SER A 1 113 ? -17.529 -2.607 22.304 1.00 83.31 113 SER A CA 1
ATOM 911 C C . SER A 1 113 ? -16.471 -3.455 23.013 1.00 83.31 113 SER A C 1
ATOM 913 O O . SER A 1 113 ? -15.524 -3.959 22.405 1.00 83.31 113 SER A O 1
ATOM 915 N N . THR A 1 114 ? -16.648 -3.667 24.316 1.00 80.75 114 THR A N 1
ATOM 916 C CA . THR A 1 114 ? -15.771 -4.540 25.112 1.00 80.75 114 THR A CA 1
ATOM 917 C C . THR A 1 114 ? -15.817 -6.007 24.672 1.00 80.75 114 THR A C 1
ATOM 919 O O . THR A 1 114 ? -14.903 -6.770 24.985 1.00 80.75 114 THR A O 1
ATOM 922 N N . THR A 1 115 ? -16.854 -6.415 23.934 1.00 83.88 115 THR A N 1
ATOM 923 C CA . THR A 1 115 ? -17.006 -7.777 23.407 1.00 83.88 115 THR A CA 1
ATOM 924 C C . THR A 1 115 ? -16.534 -7.916 21.963 1.00 83.88 115 THR A C 1
ATOM 926 O O . THR A 1 115 ? -16.361 -9.045 21.498 1.00 83.88 115 THR A O 1
ATOM 929 N N . SER A 1 116 ? -16.255 -6.811 21.262 1.00 84.75 116 SER A N 1
ATOM 930 C CA . SER A 1 116 ? -15.698 -6.849 19.911 1.00 84.75 116 SER A CA 1
ATOM 931 C C . SER A 1 116 ? -14.354 -7.585 19.905 1.00 84.75 116 SER A C 1
ATOM 933 O O . SER A 1 116 ? -13.431 -7.301 20.674 1.00 84.75 116 SER A O 1
ATOM 935 N N . ASN A 1 117 ? -14.247 -8.590 19.043 1.00 90.50 117 ASN A N 1
ATOM 936 C CA . ASN A 1 117 ? -13.062 -9.440 18.916 1.00 90.50 117 ASN A CA 1
ATOM 937 C C . ASN A 1 117 ? -12.570 -9.579 17.471 1.00 90.50 117 ASN A C 1
ATOM 939 O O . ASN A 1 117 ? -11.520 -10.180 17.249 1.00 90.50 117 ASN A O 1
ATOM 943 N N . HIS A 1 118 ? -13.310 -9.031 16.516 1.00 92.25 118 HIS A N 1
ATOM 944 C CA . HIS A 1 118 ? -12.915 -8.958 15.124 1.00 92.25 118 HIS A CA 1
ATOM 945 C C . HIS A 1 118 ? -13.620 -7.793 14.435 1.00 92.25 118 HIS A C 1
ATOM 947 O O . HIS A 1 118 ? -14.601 -7.265 14.963 1.00 92.25 118 HIS A O 1
ATOM 953 N N . ALA A 1 119 ? -13.128 -7.427 13.260 1.00 93.00 119 ALA A N 1
ATOM 954 C CA . ALA A 1 119 ? -13.744 -6.487 12.354 1.00 93.00 119 ALA A CA 1
ATOM 955 C C . ALA A 1 119 ? -13.663 -6.996 10.910 1.00 93.00 119 ALA A C 1
ATOM 957 O O . ALA A 1 119 ? -12.716 -7.681 10.530 1.00 93.00 119 ALA A O 1
ATOM 958 N N . TRP A 1 120 ? -14.669 -6.647 10.119 1.00 96.25 120 TRP A N 1
ATOM 959 C CA . TRP A 1 120 ? -14.721 -6.868 8.679 1.00 96.25 120 TRP A CA 1
ATOM 960 C C . TRP A 1 120 ? -14.775 -5.524 7.974 1.00 96.25 120 TRP A C 1
ATOM 962 O O . TRP A 1 120 ? -15.504 -4.631 8.410 1.00 96.25 120 TRP A O 1
ATOM 972 N N . TYR A 1 121 ? -14.061 -5.399 6.864 1.00 96.50 121 TYR A N 1
ATOM 973 C CA . TYR A 1 121 ? -14.002 -4.190 6.058 1.00 96.50 121 TYR A CA 1
ATOM 974 C C . TYR A 1 121 ? -14.199 -4.531 4.587 1.00 96.50 121 TYR A C 1
ATOM 976 O O . TYR A 1 121 ? -13.631 -5.506 4.102 1.00 96.50 121 TYR A O 1
ATOM 984 N N . ALA A 1 122 ? -14.962 -3.701 3.883 1.00 97.62 122 ALA A N 1
ATOM 985 C CA . ALA A 1 122 ? -14.868 -3.610 2.434 1.00 97.62 122 ALA A CA 1
ATOM 986 C C . ALA A 1 122 ? -13.691 -2.696 2.088 1.00 97.62 122 ALA A C 1
ATOM 988 O O . ALA A 1 122 ? -13.507 -1.663 2.742 1.00 97.62 122 ALA A O 1
ATOM 989 N N . THR A 1 123 ? -12.915 -3.065 1.077 1.00 96.44 123 THR A N 1
ATOM 990 C CA . THR A 1 123 ? -11.743 -2.310 0.630 1.00 96.44 123 THR A CA 1
ATOM 991 C C . THR A 1 123 ? -11.876 -1.963 -0.847 1.00 96.44 123 THR A C 1
ATOM 993 O O . THR A 1 123 ? -12.440 -2.718 -1.639 1.00 96.44 123 THR A O 1
ATOM 996 N N . VAL A 1 124 ? -11.374 -0.790 -1.214 1.00 96.25 124 VAL A N 1
ATOM 997 C CA . VAL A 1 124 ? -11.065 -0.432 -2.598 1.00 96.25 124 VAL A CA 1
ATOM 998 C C . VAL A 1 124 ? -9.662 0.138 -2.597 1.00 96.25 124 VAL A C 1
ATOM 1000 O O . VAL A 1 124 ? -9.387 1.129 -1.920 1.00 96.25 124 VAL A O 1
ATOM 1003 N N . GLU A 1 125 ? -8.782 -0.498 -3.350 1.00 94.31 125 GLU A N 1
ATOM 1004 C CA . GLU A 1 125 ? -7.390 -0.107 -3.511 1.00 94.31 125 GLU A CA 1
ATOM 1005 C C . GLU A 1 125 ? -7.151 0.383 -4.937 1.00 94.31 125 GLU A C 1
ATOM 1007 O O . GLU A 1 125 ? -7.830 -0.026 -5.875 1.00 94.31 125 GLU A O 1
ATOM 1012 N N . THR A 1 126 ? -6.194 1.279 -5.116 1.00 93.38 126 THR A N 1
ATOM 1013 C CA . THR A 1 126 ? -5.750 1.745 -6.426 1.00 93.38 126 THR A CA 1
ATOM 1014 C C . THR A 1 126 ? -4.237 1.844 -6.435 1.00 93.38 126 THR A C 1
ATOM 1016 O O . THR A 1 126 ? -3.635 2.262 -5.444 1.00 93.38 126 THR A O 1
ATOM 1019 N N . SER A 1 127 ? -3.628 1.486 -7.561 1.00 92.12 127 SER A N 1
ATOM 1020 C CA . SER A 1 127 ? -2.183 1.589 -7.767 1.00 92.12 127 SER A CA 1
ATOM 1021 C C . SER A 1 127 ? -1.899 2.162 -9.148 1.00 92.12 127 SER A C 1
ATOM 1023 O O . SER A 1 127 ? -2.550 1.764 -10.115 1.00 92.12 127 SER A O 1
ATOM 1025 N N . LEU A 1 128 ? -0.953 3.093 -9.212 1.00 93.69 128 LEU A N 1
ATOM 1026 C CA . LEU A 1 128 ? -0.441 3.723 -10.422 1.00 93.69 128 LEU A CA 1
ATOM 1027 C C . LEU A 1 128 ? 1.097 3.699 -10.385 1.00 93.69 128 LEU A C 1
ATOM 1029 O O . LEU A 1 128 ? 1.707 4.677 -9.944 1.00 93.69 128 LEU A O 1
ATOM 1033 N N . PRO A 1 129 ? 1.732 2.571 -10.748 1.00 92.19 129 PRO A N 1
ATOM 1034 C CA . PRO A 1 129 ? 3.130 2.546 -11.159 1.00 92.19 129 PRO A CA 1
ATOM 1035 C C . PRO A 1 129 ? 3.347 3.357 -12.446 1.00 92.19 129 PRO A C 1
ATOM 1037 O O . PRO A 1 129 ? 2.579 3.226 -13.402 1.00 92.19 129 PRO A O 1
ATOM 1040 N N . TYR A 1 130 ? 4.408 4.155 -12.455 1.00 93.50 130 TYR A N 1
ATOM 1041 C CA . TYR A 1 130 ? 4.952 4.883 -13.597 1.00 93.50 130 TYR A CA 1
ATOM 1042 C C . TYR A 1 130 ? 6.467 4.678 -13.626 1.00 93.50 130 TYR A C 1
ATOM 1044 O O . TYR A 1 130 ? 7.157 5.037 -12.671 1.00 93.50 130 TYR A O 1
ATOM 1052 N N . GLU A 1 131 ? 6.971 4.105 -14.707 1.00 91.94 131 GLU A N 1
ATOM 1053 C CA . GLU A 1 131 ? 8.389 3.865 -14.952 1.00 91.94 131 GLU A CA 1
ATOM 1054 C C . GLU A 1 131 ? 8.957 5.000 -15.815 1.00 91.94 131 GLU A C 1
ATOM 1056 O O . GLU A 1 131 ? 8.296 5.511 -16.722 1.00 91.94 131 GLU A O 1
ATOM 1061 N N . GLU A 1 132 ? 10.198 5.419 -15.565 1.00 92.38 132 GLU A N 1
ATOM 1062 C CA . GLU A 1 132 ? 10.811 6.543 -16.297 1.00 92.38 132 GLU A CA 1
ATOM 1063 C C . GLU A 1 132 ? 11.051 6.269 -17.795 1.00 92.38 132 GLU A C 1
ATOM 1065 O O . GLU A 1 132 ? 11.293 7.199 -18.566 1.00 92.38 132 GLU A O 1
ATOM 1070 N N . ASN A 1 133 ? 10.912 5.015 -18.234 1.00 90.62 133 ASN A N 1
ATOM 1071 C CA . ASN A 1 133 ? 10.874 4.632 -19.649 1.00 90.62 133 ASN A CA 1
ATOM 1072 C C . ASN A 1 133 ? 9.529 4.952 -20.340 1.00 90.62 133 ASN A C 1
ATOM 1074 O O . ASN A 1 133 ? 9.409 4.757 -21.550 1.00 90.62 133 ASN A O 1
ATOM 1078 N N . GLY A 1 134 ? 8.543 5.464 -19.594 1.00 92.75 134 GLY A N 1
ATOM 1079 C CA . GLY A 1 134 ? 7.220 5.852 -20.078 1.00 92.75 134 GLY A CA 1
ATOM 1080 C C . GLY A 1 134 ? 6.115 4.829 -19.810 1.00 92.75 134 GLY A C 1
ATOM 1081 O O . GLY A 1 134 ? 4.951 5.162 -20.034 1.00 92.75 134 GLY A O 1
ATOM 1082 N N . ASP A 1 135 ? 6.440 3.633 -19.312 1.00 92.94 135 ASP A N 1
ATOM 1083 C CA . ASP A 1 135 ? 5.440 2.610 -19.008 1.00 92.94 135 ASP A CA 1
ATOM 1084 C C . ASP A 1 135 ? 4.629 2.989 -17.763 1.00 92.94 135 ASP A C 1
ATOM 1086 O O . ASP A 1 135 ? 5.170 3.372 -16.724 1.00 92.94 135 ASP A O 1
ATOM 1090 N N . TRP A 1 136 ? 3.308 2.837 -17.827 1.00 93.75 136 TRP A N 1
ATOM 1091 C CA . TRP A 1 136 ? 2.446 3.040 -16.668 1.00 93.75 136 TRP A CA 1
ATOM 1092 C C . TRP A 1 136 ? 1.192 2.175 -16.705 1.00 93.75 136 TRP A C 1
ATOM 1094 O O . TRP A 1 136 ? 0.690 1.751 -17.747 1.00 93.75 136 TRP A O 1
ATOM 1104 N N . GLU A 1 137 ? 0.663 1.902 -15.519 1.00 94.19 137 GLU A N 1
ATOM 1105 C CA . GLU A 1 137 ? -0.530 1.082 -15.346 1.00 94.19 137 GLU A CA 1
ATOM 1106 C C . GLU A 1 137 ? -1.363 1.635 -14.204 1.00 94.19 137 GLU A C 1
ATOM 1108 O O . GLU A 1 137 ? -0.889 1.726 -13.081 1.00 94.19 137 GLU A O 1
ATOM 1113 N N . TRP A 1 138 ? -2.627 1.945 -14.459 1.00 95.44 138 TRP A N 1
ATOM 1114 C CA . TRP A 1 138 ? -3.593 2.226 -13.410 1.00 95.44 138 TRP A CA 1
ATOM 1115 C C . TRP A 1 138 ? -4.427 0.982 -13.125 1.00 95.44 138 TRP A C 1
ATOM 1117 O O . TRP A 1 138 ? -5.100 0.457 -14.011 1.00 95.44 138 TRP A O 1
ATOM 1127 N N . THR A 1 139 ? -4.436 0.538 -11.870 1.00 93.81 139 THR A N 1
ATOM 1128 C CA . THR A 1 139 ? -5.268 -0.576 -11.402 1.00 93.81 139 THR A CA 1
ATOM 1129 C C . THR A 1 139 ? -6.231 -0.156 -10.300 1.00 93.81 139 THR A C 1
ATOM 1131 O O . THR A 1 139 ? -5.906 0.703 -9.477 1.00 93.81 139 THR A O 1
ATOM 1134 N N . LEU A 1 140 ? -7.389 -0.817 -10.252 1.00 95.12 140 LEU A N 1
ATOM 1135 C CA . LEU A 1 140 ? -8.341 -0.780 -9.143 1.00 95.12 140 LEU A CA 1
ATOM 1136 C C . LEU A 1 140 ? -8.513 -2.174 -8.541 1.00 95.12 140 LEU A C 1
ATOM 1138 O O . LEU A 1 140 ? -8.508 -3.174 -9.251 1.00 95.12 140 LEU A O 1
ATOM 1142 N N . GLY A 1 141 ? -8.682 -2.230 -7.226 1.00 93.75 141 GLY A N 1
ATOM 1143 C CA . GLY A 1 141 ? -8.713 -3.455 -6.447 1.00 93.75 141 GLY A CA 1
ATOM 1144 C C . GLY A 1 141 ? -9.820 -3.461 -5.402 1.00 93.75 141 GLY A C 1
ATOM 1145 O O . GLY A 1 141 ? -9.542 -3.095 -4.262 1.00 93.75 141 GLY A O 1
ATOM 1146 N N . PRO A 1 142 ? -11.071 -3.829 -5.733 1.00 96.56 142 PRO A N 1
ATOM 1147 C CA . PRO A 1 142 ? -12.068 -4.124 -4.713 1.00 96.56 142 PRO A CA 1
ATOM 1148 C C . PRO A 1 142 ? -11.681 -5.377 -3.918 1.00 96.56 142 PRO A C 1
ATOM 1150 O O . PRO A 1 142 ? -11.171 -6.356 -4.475 1.00 96.56 142 PRO A O 1
ATOM 1153 N N . GLY A 1 143 ? -11.999 -5.379 -2.629 1.00 95.44 143 GLY A N 1
ATOM 1154 C CA . GLY A 1 143 ? -11.719 -6.520 -1.777 1.00 95.44 143 GLY A CA 1
ATOM 1155 C C . GLY A 1 143 ? -12.382 -6.491 -0.411 1.00 95.44 143 GLY A C 1
ATOM 1156 O O . GLY A 1 143 ? -13.315 -5.728 -0.132 1.00 95.44 143 GLY A O 1
ATOM 1157 N N . ILE A 1 144 ? -11.905 -7.401 0.430 1.00 96.00 144 ILE A N 1
ATOM 1158 C CA . ILE A 1 144 ? -12.376 -7.597 1.792 1.00 96.00 144 ILE A CA 1
ATOM 1159 C C . ILE A 1 144 ? -11.190 -7.814 2.728 1.00 96.00 144 ILE A C 1
ATOM 1161 O O . ILE A 1 144 ? -10.234 -8.515 2.396 1.00 96.00 144 ILE A O 1
ATOM 1165 N N . LEU A 1 145 ? -11.283 -7.240 3.923 1.00 95.12 145 LEU A N 1
ATOM 1166 C CA . LEU A 1 145 ? -10.310 -7.405 4.996 1.00 95.12 145 LEU A CA 1
ATOM 1167 C C . LEU A 1 145 ? -11.029 -7.889 6.256 1.00 95.12 145 LEU A C 1
ATOM 1169 O O . LEU A 1 145 ? -12.006 -7.291 6.706 1.00 95.12 145 LEU A O 1
ATOM 1173 N N . TYR A 1 146 ? -10.507 -8.953 6.847 1.00 94.50 146 TYR A N 1
ATOM 1174 C CA . TYR A 1 146 ? -10.824 -9.400 8.192 1.00 94.50 146 TYR A CA 1
ATOM 1175 C C . TYR A 1 146 ? -9.677 -9.039 9.128 1.00 94.50 146 TYR A C 1
ATOM 1177 O O . TYR A 1 146 ? -8.521 -9.358 8.859 1.00 94.50 146 TYR A O 1
ATOM 1185 N N . GLU A 1 147 ? -10.004 -8.456 10.272 1.00 92.44 147 GLU A N 1
ATOM 1186 C CA . GLU A 1 147 ? -9.060 -8.167 11.343 1.00 92.44 147 GLU A CA 1
ATOM 1187 C C . GLU A 1 147 ? -9.558 -8.804 12.639 1.00 92.44 147 GLU A C 1
ATOM 1189 O O . GLU A 1 147 ? -10.534 -8.357 13.232 1.00 92.44 147 GLU A O 1
ATOM 1194 N N . GLY A 1 148 ? -8.909 -9.876 13.083 1.00 90.56 148 GLY A N 1
ATOM 1195 C CA . GLY A 1 148 ? -9.143 -10.497 14.385 1.00 90.56 148 GLY A CA 1
ATOM 1196 C C . GLY A 1 148 ? -8.137 -10.024 15.436 1.00 90.56 148 GLY A C 1
ATOM 1197 O O . GLY A 1 148 ? -7.265 -9.207 15.176 1.00 90.56 148 GLY A O 1
ATOM 1198 N N . ARG A 1 149 ? -8.190 -10.603 16.641 1.00 88.31 149 ARG A N 1
ATOM 1199 C CA . ARG A 1 149 ? -7.236 -10.271 17.726 1.00 88.31 149 ARG A CA 1
ATOM 1200 C C . ARG A 1 149 ? -5.788 -10.690 17.466 1.00 88.31 149 ARG A C 1
ATOM 1202 O O . ARG A 1 149 ? -4.885 -10.138 18.076 1.00 88.31 149 ARG A O 1
ATOM 1209 N N . ARG A 1 150 ? -5.586 -11.732 16.661 1.00 90.56 150 ARG A N 1
ATOM 1210 C CA . ARG A 1 150 ? -4.272 -12.361 16.429 1.00 90.56 150 ARG A CA 1
ATOM 1211 C C . ARG A 1 150 ? -3.947 -12.561 14.963 1.00 90.56 150 ARG A C 1
ATOM 1213 O O . ARG A 1 150 ? -2.799 -12.821 14.637 1.00 90.56 150 ARG A O 1
ATOM 1220 N N . HIS A 1 151 ? -4.946 -12.481 14.096 1.00 90.75 151 HIS A N 1
ATOM 1221 C CA . HIS A 1 151 ? -4.778 -12.738 12.679 1.00 90.75 151 HIS A CA 1
ATOM 1222 C C . HIS A 1 151 ? -5.601 -11.740 11.887 1.00 90.75 151 HIS A C 1
ATOM 1224 O O . HIS A 1 151 ? -6.729 -11.436 12.280 1.00 90.75 151 HIS A O 1
ATOM 1230 N N . ALA A 1 152 ? -5.050 -11.286 10.772 1.00 92.56 152 ALA A N 1
ATOM 1231 C CA . ALA A 1 152 ? -5.770 -10.545 9.755 1.00 92.56 152 ALA A CA 1
ATOM 1232 C C . ALA A 1 152 ? -5.648 -11.274 8.415 1.00 92.56 152 ALA A C 1
ATOM 1234 O O . ALA A 1 152 ? -4.615 -11.889 8.142 1.00 92.56 152 ALA A O 1
ATOM 1235 N N . PHE A 1 153 ? -6.702 -11.208 7.610 1.00 93.56 153 PHE A N 1
ATOM 1236 C CA . PHE A 1 153 ? -6.771 -11.792 6.274 1.00 93.56 153 PHE A CA 1
ATOM 1237 C C . PHE A 1 153 ? -7.301 -10.752 5.303 1.00 93.56 153 PHE A C 1
ATOM 1239 O O . PHE A 1 153 ? -8.273 -10.075 5.625 1.00 93.56 153 PHE A O 1
ATOM 1246 N N . GLU A 1 154 ? -6.720 -10.664 4.118 1.00 91.50 154 GLU A N 1
ATOM 1247 C CA . GLU A 1 154 ? -7.216 -9.799 3.051 1.00 91.50 154 GLU A CA 1
ATOM 1248 C C . GLU A 1 154 ? -7.265 -10.540 1.723 1.00 91.50 154 GLU A C 1
ATOM 1250 O O . GLU A 1 154 ? -6.453 -11.430 1.463 1.00 91.50 154 GLU A O 1
ATOM 1255 N N . ALA A 1 155 ? -8.230 -10.165 0.894 1.00 91.62 155 ALA A N 1
ATOM 1256 C CA . ALA A 1 155 ? -8.326 -10.610 -0.484 1.00 91.62 155 ALA A CA 1
ATOM 1257 C C . ALA A 1 155 ? -8.789 -9.438 -1.350 1.00 91.62 155 ALA A C 1
ATOM 1259 O O . ALA A 1 155 ? -9.832 -8.845 -1.068 1.00 91.62 155 ALA A O 1
ATOM 1260 N N . ASN A 1 156 ? -8.034 -9.129 -2.402 1.00 90.94 156 ASN A N 1
ATOM 1261 C CA . ASN A 1 156 ? -8.317 -8.047 -3.343 1.00 90.94 156 ASN A CA 1
ATOM 1262 C C . ASN A 1 156 ? -8.201 -8.567 -4.783 1.00 90.94 156 ASN A C 1
ATOM 1264 O O . ASN A 1 156 ? -7.219 -9.225 -5.134 1.00 90.94 156 ASN A O 1
ATOM 1268 N N . LEU A 1 157 ? -9.177 -8.242 -5.633 1.00 91.69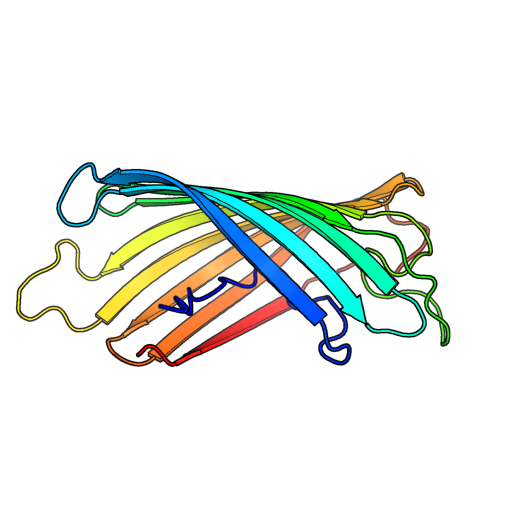 157 LEU A N 1
ATOM 1269 C CA . LEU A 1 157 ? -9.117 -8.515 -7.071 1.00 91.69 157 LEU A CA 1
ATOM 1270 C C . LEU A 1 157 ? -8.596 -7.272 -7.788 1.00 91.69 157 LEU A C 1
ATOM 1272 O O . LEU A 1 157 ? -9.334 -6.307 -7.919 1.00 91.69 157 LEU A O 1
ATOM 1276 N N . ARG A 1 158 ? -7.353 -7.283 -8.263 1.00 90.62 158 ARG A N 1
ATOM 1277 C CA . ARG A 1 158 ? -6.733 -6.163 -8.977 1.00 90.62 158 ARG A CA 1
ATOM 1278 C C . ARG A 1 158 ? -7.061 -6.247 -10.469 1.00 90.62 158 ARG A C 1
ATOM 1280 O O . ARG A 1 158 ? -6.767 -7.246 -11.119 1.00 90.62 158 ARG A O 1
ATOM 1287 N N . ILE A 1 159 ? -7.652 -5.185 -10.999 1.00 93.88 159 ILE A N 1
ATOM 1288 C CA . ILE A 1 159 ? -8.108 -5.070 -12.384 1.00 93.88 159 ILE A CA 1
ATOM 1289 C C . ILE A 1 159 ? -7.449 -3.827 -13.000 1.00 93.88 159 ILE A C 1
ATOM 1291 O O . ILE A 1 159 ? -7.523 -2.753 -12.390 1.00 93.88 159 ILE A O 1
ATOM 1295 N N . PRO A 1 160 ? -6.805 -3.932 -14.173 1.00 93.75 160 PRO A N 1
ATOM 1296 C CA . PRO A 1 160 ? -6.323 -2.768 -14.904 1.00 93.75 160 PRO A CA 1
ATOM 1297 C C . PRO A 1 160 ? -7.498 -1.905 -15.378 1.00 93.75 160 PRO A C 1
ATOM 1299 O O . PRO A 1 160 ? -8.484 -2.397 -15.924 1.00 93.75 160 PRO A O 1
ATOM 1302 N N . VAL A 1 161 ? -7.400 -0.598 -15.162 1.00 96.12 161 VAL A N 1
ATOM 1303 C CA . VAL A 1 161 ? -8.352 0.393 -15.683 1.00 96.12 161 VAL A CA 1
ATOM 1304 C C . VAL A 1 161 ? -7.814 1.020 -16.961 1.00 96.12 161 VAL A C 1
ATOM 1306 O O . VAL A 1 161 ? -8.561 1.214 -17.916 1.00 96.12 161 VAL A O 1
ATOM 1309 N N . GLN A 1 162 ? -6.520 1.342 -16.969 1.00 96.88 162 GLN A N 1
ATOM 1310 C CA . GLN A 1 162 ? -5.824 1.900 -18.120 1.00 96.88 162 GLN A CA 1
ATOM 1311 C C . GLN A 1 162 ? -4.345 1.523 -18.057 1.00 96.88 162 GLN A C 1
ATOM 1313 O O . GLN A 1 162 ? -3.759 1.510 -16.975 1.00 96.88 162 GLN A O 1
ATOM 1318 N N . GLN A 1 163 ? -3.758 1.223 -19.210 1.00 95.75 163 GLN A N 1
ATOM 1319 C CA . GLN A 1 163 ? -2.371 0.794 -19.357 1.00 95.75 163 GLN A CA 1
ATOM 1320 C C . GLN A 1 163 ? -1.761 1.441 -20.600 1.00 95.75 163 GLN A C 1
ATOM 1322 O O . GLN A 1 163 ? -2.444 1.598 -21.613 1.00 95.75 163 GLN A O 1
ATOM 1327 N N . ASP A 1 164 ? -0.486 1.794 -20.498 1.00 96.00 164 ASP A N 1
ATOM 1328 C CA . ASP A 1 164 ? 0.405 2.082 -21.620 1.00 96.00 164 ASP A CA 1
ATOM 1329 C C . ASP A 1 164 ? 1.747 1.443 -21.262 1.00 96.00 164 ASP A C 1
ATOM 1331 O O . ASP A 1 164 ? 2.486 1.956 -20.423 1.00 96.00 164 ASP A O 1
ATOM 1335 N N . ILE A 1 165 ? 1.981 0.234 -21.768 1.00 91.69 165 ILE A N 1
ATOM 1336 C CA . ILE A 1 165 ? 3.105 -0.613 -21.372 1.00 91.69 165 ILE A CA 1
ATOM 1337 C C . ILE A 1 165 ? 3.766 -1.129 -22.644 1.00 91.69 165 ILE A C 1
ATOM 1339 O O . ILE A 1 165 ? 3.128 -1.809 -23.445 1.00 91.69 165 ILE A O 1
ATOM 1343 N N . ASN A 1 166 ? 5.051 -0.833 -22.820 1.00 91.31 166 ASN A N 1
ATOM 1344 C CA . ASN A 1 166 ? 5.811 -1.247 -24.001 1.00 91.31 166 ASN A CA 1
ATOM 1345 C C . ASN A 1 166 ? 7.048 -2.084 -23.647 1.00 91.31 166 ASN A C 1
ATOM 1347 O O . ASN A 1 166 ? 7.595 -2.767 -24.515 1.00 91.31 166 ASN A O 1
ATOM 1351 N N . HIS A 1 167 ? 7.489 -2.042 -22.389 1.00 84.88 167 HIS A N 1
ATOM 1352 C CA . HIS A 1 167 ? 8.760 -2.605 -21.946 1.00 84.88 167 HIS A CA 1
ATOM 1353 C C . HIS A 1 167 ? 8.604 -3.744 -20.936 1.00 84.88 167 HIS A C 1
ATOM 1355 O O . HIS A 1 167 ? 9.610 -4.358 -20.591 1.00 84.88 167 HIS A O 1
ATOM 1361 N N . ARG A 1 168 ? 7.377 -4.076 -20.511 1.00 84.00 168 ARG A N 1
ATOM 1362 C CA . ARG A 1 168 ? 7.058 -5.241 -19.666 1.00 84.00 168 ARG A CA 1
ATOM 1363 C C . ARG A 1 168 ? 5.731 -5.900 -20.050 1.00 84.00 168 ARG A C 1
ATOM 1365 O O . ARG A 1 168 ? 5.020 -5.430 -20.932 1.00 84.00 168 ARG A O 1
ATOM 1372 N N . ALA A 1 169 ? 5.391 -7.003 -19.389 1.00 84.31 169 ALA A N 1
ATOM 1373 C CA . ALA A 1 169 ? 4.096 -7.655 -19.578 1.00 84.31 169 ALA A CA 1
ATOM 1374 C C . ALA A 1 169 ? 2.925 -6.795 -19.055 1.00 84.31 169 ALA A C 1
ATOM 1376 O O . ALA A 1 169 ? 3.005 -6.184 -17.982 1.00 84.31 169 ALA A O 1
ATOM 1377 N N . GLU A 1 170 ? 1.818 -6.794 -19.800 1.00 87.81 170 GLU A N 1
ATOM 1378 C CA . GLU A 1 170 ? 0.550 -6.208 -19.368 1.00 87.81 170 GLU A CA 1
ATOM 1379 C C . GLU A 1 170 ? -0.145 -7.108 -18.336 1.00 87.81 170 GLU A C 1
ATOM 1381 O O . GLU A 1 170 ? -0.154 -8.336 -18.445 1.00 87.81 170 GLU A O 1
ATOM 1386 N N . THR A 1 171 ? -0.762 -6.494 -17.328 1.00 86.25 171 THR A N 1
ATOM 1387 C CA . THR A 1 171 ? -1.617 -7.206 -16.371 1.00 86.25 171 THR A CA 1
ATOM 1388 C C . THR A 1 171 ? -3.016 -7.349 -16.960 1.00 86.25 171 THR A C 1
ATOM 1390 O O . THR A 1 171 ? -3.630 -6.329 -17.238 1.00 86.25 171 THR A O 1
ATOM 1393 N N . GLU A 1 172 ? -3.568 -8.559 -17.073 1.00 90.25 172 GLU A N 1
ATOM 1394 C CA . GLU A 1 172 ? -4.995 -8.743 -17.405 1.00 90.25 172 GLU A CA 1
ATOM 1395 C C . GLU A 1 172 ? -5.886 -8.622 -16.159 1.00 90.25 172 GLU A C 1
ATOM 1397 O O . GLU A 1 172 ? -6.908 -7.940 -16.149 1.00 90.25 172 GLU A O 1
ATOM 1402 N N . TRP A 1 173 ? -5.486 -9.305 -15.090 1.00 88.81 173 TRP A N 1
ATOM 1403 C CA . TRP A 1 173 ? -6.044 -9.228 -13.744 1.00 88.81 173 TRP A CA 1
ATOM 1404 C C . TRP A 1 173 ? -5.052 -9.880 -12.777 1.00 88.81 173 TRP A C 1
ATOM 1406 O O . TRP A 1 173 ? -4.182 -10.652 -13.184 1.00 88.81 173 TRP A O 1
ATOM 1416 N N . ALA A 1 174 ? -5.183 -9.596 -11.486 1.00 86.81 174 ALA A N 1
ATOM 1417 C CA . ALA A 1 174 ? -4.430 -10.285 -10.447 1.00 86.81 174 ALA A CA 1
ATOM 1418 C C . ALA A 1 174 ? -5.283 -10.483 -9.193 1.00 86.81 174 ALA A C 1
ATOM 1420 O O . ALA A 1 174 ? -6.185 -9.701 -8.900 1.00 86.81 174 ALA A O 1
ATOM 1421 N N . LEU A 1 175 ? -4.982 -11.529 -8.430 1.00 86.19 175 LEU A N 1
ATOM 1422 C CA . LEU A 1 175 ? -5.574 -11.769 -7.120 1.00 86.19 175 LEU A CA 1
ATOM 1423 C C . LEU A 1 175 ? -4.491 -11.585 -6.061 1.00 86.19 175 LEU A C 1
ATOM 1425 O O . LEU A 1 175 ? -3.491 -12.297 -6.075 1.00 86.19 175 LEU A O 1
ATOM 1429 N N . ALA A 1 176 ? -4.706 -10.649 -5.144 1.00 84.88 176 ALA A N 1
ATOM 1430 C CA . ALA A 1 176 ? -3.853 -10.458 -3.981 1.00 84.88 176 ALA A CA 1
ATOM 1431 C C . ALA A 1 176 ? -4.526 -11.089 -2.761 1.00 84.88 176 ALA A C 1
ATOM 1433 O O . ALA A 1 176 ? -5.687 -10.792 -2.472 1.00 84.88 176 ALA A O 1
ATOM 1434 N N . ILE A 1 177 ? -3.803 -11.957 -2.055 1.00 87.50 177 ILE A N 1
ATOM 1435 C CA . ILE A 1 177 ? -4.256 -12.579 -0.808 1.00 87.50 177 ILE A CA 1
ATOM 1436 C C . ILE A 1 177 ? -3.180 -12.346 0.240 1.00 87.50 177 ILE A C 1
ATOM 1438 O O . ILE A 1 177 ? -2.036 -12.742 0.046 1.00 87.50 177 ILE A O 1
ATOM 1442 N N . GLY A 1 178 ? -3.559 -11.751 1.366 1.00 86.12 178 GLY A N 1
ATOM 1443 C CA . GLY A 1 178 ? -2.644 -11.477 2.466 1.00 86.12 178 GLY A CA 1
ATOM 1444 C C . GLY A 1 178 ? -3.094 -12.142 3.758 1.00 86.12 178 GLY A C 1
ATOM 1445 O O . GLY A 1 178 ? -4.284 -12.227 4.074 1.00 86.12 178 GLY A O 1
ATOM 1446 N N . TRP A 1 179 ? -2.120 -12.587 4.545 1.00 88.38 179 TRP A N 1
ATOM 1447 C CA . TRP A 1 179 ? -2.319 -13.056 5.911 1.00 88.38 179 TRP A CA 1
ATOM 1448 C C . TRP A 1 179 ? -1.282 -12.418 6.827 1.00 88.38 179 TRP A C 1
ATOM 1450 O O . TRP A 1 179 ? -0.101 -12.337 6.494 1.00 88.38 179 TRP A O 1
ATOM 1460 N N . ARG A 1 180 ? -1.719 -11.964 8.004 1.00 87.19 180 ARG A N 1
ATOM 1461 C CA . ARG A 1 180 ? -0.836 -11.370 9.014 1.00 87.19 180 ARG A CA 1
ATOM 1462 C C . ARG A 1 180 ? -1.125 -11.953 10.381 1.00 87.19 180 ARG A C 1
ATOM 1464 O O . ARG A 1 180 ? -2.284 -12.150 10.740 1.00 87.19 180 ARG A O 1
ATOM 1471 N N . THR A 1 181 ? -0.072 -12.154 11.167 1.00 85.75 181 THR A N 1
ATOM 1472 C CA . THR A 1 181 ? -0.181 -12.425 12.604 1.00 85.75 181 THR A CA 1
ATOM 1473 C C . THR A 1 181 ? 0.042 -11.130 13.384 1.00 85.75 181 THR A C 1
ATOM 1475 O O . THR A 1 181 ? 0.971 -10.382 13.093 1.00 85.75 181 THR A O 1
ATOM 1478 N N . LEU A 1 182 ? -0.833 -10.860 14.351 1.00 82.31 182 LEU A N 1
ATOM 1479 C CA . LEU A 1 182 ? -0.858 -9.656 15.183 1.00 82.31 182 LEU A CA 1
ATOM 1480 C C . LEU A 1 182 ? -0.405 -10.014 16.606 1.00 82.31 182 LEU A C 1
ATOM 1482 O O . LEU A 1 182 ? -0.815 -11.056 17.131 1.00 82.31 182 LEU A O 1
ATOM 1486 N N . PHE A 1 183 ? 0.425 -9.163 17.215 1.00 79.50 183 PHE A N 1
ATOM 1487 C CA . PHE A 1 183 ? 0.998 -9.344 18.554 1.00 79.50 183 PHE A CA 1
ATOM 1488 C C . PHE A 1 183 ? 0.967 -8.056 19.379 1.00 79.50 183 PHE A C 1
ATOM 1490 O O . PHE A 1 183 ? 1.022 -6.958 18.780 1.00 79.50 183 PHE A O 1
#

Foldseek 3Di:
DPDPDDDPPPDPQPPPPWDWDKDKDWPDWDAPDPFWIKTKMKMKTFTDDPDTKIKIKIKIWTDDQQKIKIWMKMKIAADDPPPDQAAGASNLRFIKIKIKMKMKGWPPDSDDDPPDFKTKIWMKMWMWIATPVGWIWIWIWTWMWMGGPFKIKIKTKIATPDTDHDRHDDDHIDIDIDMDTDD

Secondary structure (DSSP, 8-state):
-----------TTS-TTS-EEEEEEEEEEEE-SSS-EEEEEEEEEEEESSSEEEEEEEEEEEEETTEEEEEEEEEEPPPBPTTSS--STT-BSS-EEEEEEEEEEEEE-SS--TT--EEEEEEEEEEEEEETTS-EEEEEEEEEEEEESSEEEEEEEEEEEEEE-SSSPPPS-EEEEEEEE--